Protein AF-A0A1Q4UMT8-F1 (afdb_monomer_lite)

Radius of gyration: 24.83 Å; chains: 1; bounding box: 38×60×50 Å

Foldseek 3Di:
DPPDPDDQDPVNCCVDPVSVVVCVVVVHDPVNVVVVVVVVVVVCVVPPPPPPDDDDDDDDDDPPDDPDPDDDDDDDD

pLDDT: mean 74.58, std 20.8, range [45.12, 98.44]

Structure (mmCIF, N/CA/C/O backbone):
data_AF-A0A1Q4UMT8-F1
#
_entry.id   AF-A0A1Q4UMT8-F1
#
loop_
_atom_site.group_PDB
_atom_site.id
_atom_site.type_symbol
_atom_site.label_atom_id
_atom_site.label_alt_id
_atom_site.label_comp_id
_atom_site.label_asym_id
_atom_site.label_entity_id
_atom_site.label_seq_id
_atom_site.pdbx_PDB_ins_code
_atom_site.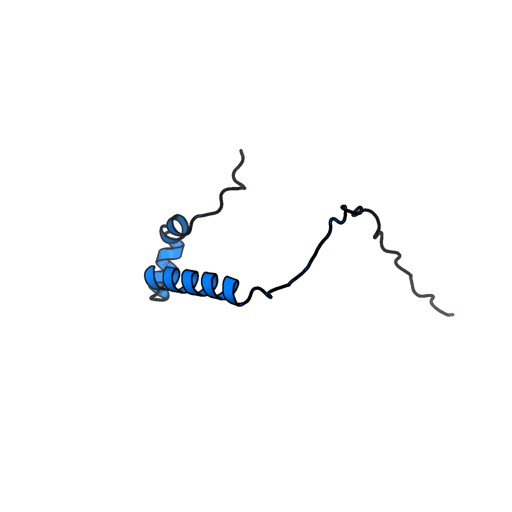Cartn_x
_atom_site.Cartn_y
_atom_site.Cartn_z
_atom_site.occupancy
_atom_site.B_iso_or_equiv
_atom_site.auth_seq_id
_atom_site.auth_comp_id
_atom_site.auth_asym_id
_atom_site.auth_atom_id
_atom_site.pdbx_PDB_model_num
ATOM 1 N N . MET A 1 1 ? 30.299 -10.279 -0.724 1.00 53.41 1 MET A N 1
ATOM 2 C CA . MET A 1 1 ? 29.144 -9.492 -1.203 1.00 53.41 1 MET A CA 1
ATOM 3 C C . MET A 1 1 ? 28.182 -9.315 -0.040 1.00 53.41 1 MET A C 1
ATOM 5 O O . MET A 1 1 ? 27.602 -10.305 0.383 1.00 53.41 1 MET A O 1
ATOM 9 N N . SER A 1 2 ? 28.101 -8.109 0.535 1.00 52.81 2 SER A N 1
ATOM 10 C CA . SER A 1 2 ? 27.146 -7.794 1.609 1.00 52.81 2 SER A CA 1
ATOM 11 C C . SER A 1 2 ? 25.834 -7.341 0.970 1.00 52.81 2 SER A C 1
ATOM 13 O O . SER A 1 2 ? 25.767 -6.246 0.425 1.00 52.81 2 SER A O 1
ATOM 15 N N . TYR A 1 3 ? 24.833 -8.220 0.967 1.00 59.72 3 TYR A N 1
ATOM 16 C CA . TYR A 1 3 ? 23.467 -7.951 0.493 1.00 59.72 3 TYR A CA 1
ATOM 17 C C . TYR A 1 3 ? 22.458 -7.965 1.656 1.00 59.72 3 TYR A C 1
ATOM 19 O O . TYR A 1 3 ? 21.286 -8.246 1.434 1.00 59.72 3 TYR A O 1
ATOM 27 N N . VAL A 1 4 ? 22.903 -7.770 2.905 1.00 62.78 4 VAL A N 1
ATOM 28 C CA . VAL A 1 4 ? 22.115 -8.221 4.072 1.00 62.78 4 VAL A CA 1
ATOM 29 C C . VAL A 1 4 ? 21.634 -7.094 4.997 1.00 62.78 4 VAL A C 1
ATOM 31 O O . VAL A 1 4 ? 20.679 -7.316 5.728 1.00 62.78 4 VAL A O 1
ATOM 34 N N . ASP A 1 5 ? 22.164 -5.869 4.896 1.00 67.62 5 ASP A N 1
ATOM 35 C CA . ASP A 1 5 ? 21.834 -4.795 5.859 1.00 67.62 5 ASP A CA 1
ATOM 36 C C . ASP A 1 5 ? 21.083 -3.592 5.258 1.00 67.62 5 ASP A C 1
ATOM 38 O O . ASP A 1 5 ? 21.012 -2.534 5.882 1.00 67.62 5 ASP A O 1
ATOM 42 N N . HIS A 1 6 ? 20.535 -3.703 4.043 1.00 76.06 6 HIS A N 1
ATOM 43 C CA . HIS A 1 6 ? 19.712 -2.622 3.498 1.00 76.06 6 HIS A CA 1
ATOM 44 C C . HIS A 1 6 ? 18.250 -2.815 3.900 1.00 76.06 6 HIS A C 1
ATOM 46 O O . HIS A 1 6 ? 17.562 -3.694 3.381 1.00 76.06 6 HIS A O 1
ATOM 52 N N . GLU A 1 7 ? 17.781 -1.994 4.836 1.00 85.69 7 GLU A N 1
ATOM 53 C CA . GLU A 1 7 ? 16.357 -1.900 5.138 1.00 85.69 7 GLU A CA 1
ATOM 54 C C . GLU A 1 7 ? 15.627 -1.283 3.940 1.00 85.69 7 GLU A C 1
ATOM 56 O O . GLU A 1 7 ? 15.943 -0.173 3.517 1.00 85.69 7 GLU A O 1
ATOM 61 N N . LEU A 1 8 ? 14.648 -2.015 3.400 1.00 88.81 8 LEU A N 1
ATOM 62 C CA . LEU A 1 8 ? 13.802 -1.548 2.306 1.00 88.81 8 LEU A CA 1
ATOM 63 C C . LEU A 1 8 ? 13.017 -0.310 2.750 1.00 88.81 8 LEU A C 1
ATOM 65 O O . LEU A 1 8 ? 12.240 -0.370 3.711 1.00 88.81 8 LEU A O 1
ATOM 69 N N . SER A 1 9 ? 13.178 0.802 2.036 1.00 93.12 9 SER A N 1
ATOM 70 C CA . SER A 1 9 ? 12.394 2.000 2.321 1.00 93.12 9 SER A CA 1
ATOM 71 C C . SER A 1 9 ? 10.928 1.818 1.916 1.00 93.12 9 SER A C 1
ATOM 73 O O . SER A 1 9 ? 10.575 1.023 1.043 1.00 93.12 9 SER A O 1
ATOM 75 N N . ILE A 1 10 ? 10.039 2.598 2.535 1.00 93.81 10 ILE A N 1
ATOM 76 C CA . ILE A 1 10 ? 8.607 2.566 2.205 1.00 93.81 10 ILE A CA 1
ATOM 77 C C . ILE A 1 10 ? 8.364 2.956 0.743 1.00 93.81 10 ILE A C 1
ATOM 79 O O . ILE A 1 10 ? 7.490 2.383 0.100 1.00 93.81 10 ILE A O 1
ATOM 83 N N . ASP A 1 11 ? 9.137 3.898 0.205 1.00 95.75 11 ASP A N 1
ATOM 84 C CA . ASP A 1 11 ? 8.970 4.356 -1.175 1.00 95.75 11 ASP A CA 1
ATOM 85 C C . ASP A 1 11 ? 9.396 3.274 -2.179 1.00 95.75 11 ASP A C 1
ATOM 87 O O . ASP A 1 11 ? 8.705 3.057 -3.174 1.00 95.75 11 ASP A O 1
ATOM 91 N N . GLU A 1 12 ? 10.466 2.530 -1.886 1.00 95.00 12 GLU A N 1
ATOM 92 C CA . GLU A 1 12 ? 10.880 1.371 -2.689 1.00 95.00 12 GLU A CA 1
ATOM 93 C C . GLU A 1 12 ? 9.854 0.237 -2.613 1.00 95.00 12 GLU A C 1
ATOM 95 O O . GLU A 1 12 ? 9.486 -0.329 -3.642 1.00 95.00 12 GLU A O 1
ATOM 100 N N . MET A 1 13 ? 9.317 -0.042 -1.421 1.00 95.12 13 MET A N 1
ATOM 101 C CA . MET A 1 13 ? 8.234 -1.013 -1.246 1.00 95.12 13 MET A CA 1
ATOM 102 C C . MET A 1 13 ? 6.989 -0.627 -2.062 1.00 95.12 13 MET A C 1
ATOM 104 O O . MET A 1 13 ? 6.371 -1.484 -2.686 1.00 95.12 13 MET A O 1
ATOM 108 N N . LEU A 1 14 ? 6.607 0.653 -2.084 1.00 96.38 14 LEU A N 1
ATOM 109 C CA . LEU A 1 14 ? 5.440 1.130 -2.840 1.00 96.38 14 LEU A CA 1
ATOM 110 C C . LEU A 1 14 ? 5.684 1.186 -4.356 1.00 96.38 14 LEU A C 1
ATOM 112 O O . LEU A 1 14 ? 4.726 1.201 -5.136 1.00 96.38 14 LEU A O 1
ATOM 116 N N . ALA A 1 15 ? 6.946 1.208 -4.784 1.00 96.44 15 ALA A N 1
ATOM 117 C CA . ALA A 1 15 ? 7.323 1.096 -6.186 1.00 96.44 15 ALA A CA 1
ATOM 118 C C . ALA A 1 15 ? 7.280 -0.356 -6.704 1.00 96.44 15 ALA A C 1
ATOM 120 O O . ALA A 1 15 ? 7.203 -0.549 -7.920 1.00 96.44 15 ALA A O 1
ATOM 121 N N . ASP A 1 16 ? 7.278 -1.358 -5.816 1.00 97.19 16 ASP A N 1
ATOM 122 C CA . ASP A 1 16 ? 7.271 -2.780 -6.174 1.00 97.19 16 ASP A CA 1
ATOM 123 C C . ASP A 1 16 ? 5.972 -3.187 -6.919 1.00 97.19 16 ASP A C 1
ATOM 125 O O . ASP A 1 16 ? 4.863 -2.987 -6.405 1.00 97.19 16 ASP A O 1
ATOM 129 N N . PRO A 1 17 ? 6.061 -3.795 -8.121 1.00 97.81 17 PRO A N 1
ATOM 130 C CA . PRO A 1 17 ? 4.894 -4.231 -8.892 1.00 97.81 17 PRO A CA 1
ATOM 131 C C . PRO A 1 17 ? 3.964 -5.213 -8.164 1.00 97.81 17 PRO A C 1
ATOM 133 O O . PRO A 1 17 ? 2.746 -5.163 -8.369 1.00 97.81 17 PRO A O 1
ATOM 136 N N . ILE A 1 18 ? 4.502 -6.094 -7.316 1.00 98.06 18 ILE A N 1
ATOM 137 C CA . ILE A 1 18 ? 3.721 -7.050 -6.519 1.00 98.06 18 ILE A CA 1
ATOM 138 C C . ILE A 1 18 ? 2.874 -6.278 -5.509 1.00 98.06 18 ILE A C 1
ATOM 140 O O . ILE A 1 18 ? 1.659 -6.476 -5.437 1.00 98.06 18 ILE A O 1
ATOM 144 N N . VAL A 1 19 ? 3.493 -5.340 -4.788 1.00 97.75 19 VAL A N 1
ATOM 145 C CA . VAL A 1 19 ? 2.805 -4.496 -3.801 1.00 97.75 19 VAL A CA 1
ATOM 146 C C . VAL A 1 19 ? 1.716 -3.667 -4.477 1.00 97.75 19 VAL A C 1
ATOM 148 O O . VAL A 1 19 ? 0.576 -3.658 -4.013 1.00 97.75 19 VAL A O 1
ATOM 151 N N . ARG A 1 20 ? 2.010 -3.042 -5.623 1.00 97.94 20 ARG A N 1
ATOM 152 C CA . ARG A 1 20 ? 1.017 -2.251 -6.372 1.00 97.94 20 ARG A CA 1
ATOM 153 C C . ARG A 1 20 ? -0.152 -3.094 -6.881 1.00 97.94 20 ARG A C 1
ATOM 155 O O . ARG A 1 20 ? -1.285 -2.616 -6.875 1.00 97.94 20 ARG A O 1
ATOM 162 N N . THR A 1 21 ? 0.103 -4.337 -7.286 1.00 98.44 21 THR A N 1
ATOM 163 C CA . THR A 1 21 ? -0.951 -5.270 -7.715 1.00 98.44 21 THR A CA 1
ATOM 164 C C . THR A 1 21 ? -1.883 -5.619 -6.554 1.00 98.44 21 THR A C 1
ATOM 166 O O . THR A 1 21 ? -3.103 -5.556 -6.711 1.00 98.44 21 THR A O 1
ATOM 169 N N . LEU A 1 22 ? -1.330 -5.917 -5.374 1.00 98.31 22 LEU A N 1
ATOM 170 C CA . LEU A 1 22 ? -2.117 -6.195 -4.167 1.00 98.31 22 LEU A CA 1
ATOM 171 C C . LEU A 1 22 ? -2.924 -4.971 -3.720 1.00 98.31 22 LEU A C 1
ATOM 173 O O . LEU A 1 22 ? -4.124 -5.075 -3.479 1.00 98.31 22 LEU A O 1
ATOM 177 N N . MET A 1 23 ? -2.301 -3.790 -3.706 1.00 98.12 23 MET A N 1
ATOM 178 C CA . MET A 1 23 ? -2.987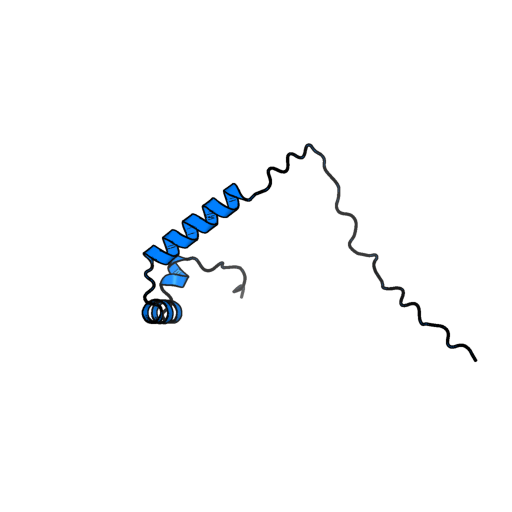 -2.528 -3.414 1.00 98.12 23 MET A CA 1
ATOM 179 C C . MET A 1 23 ? -4.186 -2.296 -4.342 1.00 98.12 23 MET A C 1
ATOM 181 O O . MET A 1 23 ? -5.257 -1.905 -3.880 1.00 98.12 23 MET A O 1
ATOM 185 N N . ALA A 1 24 ? -4.026 -2.554 -5.644 1.00 97.88 24 ALA A N 1
ATOM 186 C CA . ALA A 1 24 ? -5.107 -2.411 -6.614 1.00 97.88 24 ALA A CA 1
ATOM 187 C C . ALA A 1 24 ? -6.246 -3.414 -6.368 1.00 97.88 24 ALA A C 1
ATOM 189 O O . ALA A 1 24 ? -7.415 -3.028 -6.439 1.00 97.88 24 ALA A O 1
ATOM 190 N N . TYR A 1 25 ? -5.916 -4.669 -6.046 1.00 98.44 25 TYR A N 1
ATOM 191 C CA . TYR A 1 25 ? -6.895 -5.710 -5.722 1.00 98.44 25 TYR A CA 1
ATOM 192 C C . TYR A 1 25 ? -7.733 -5.339 -4.489 1.00 98.44 25 TYR A C 1
ATOM 194 O O . TYR A 1 25 ? -8.964 -5.383 -4.539 1.00 98.44 25 TYR A O 1
ATOM 202 N N . ASP A 1 26 ? -7.074 -4.859 -3.432 1.00 98.12 26 ASP A N 1
ATOM 203 C CA . ASP A 1 26 ? -7.718 -4.469 -2.172 1.00 98.12 26 ASP A CA 1
ATOM 204 C C . ASP A 1 26 ? -8.324 -3.053 -2.199 1.00 98.12 26 ASP A C 1
ATOM 206 O O . ASP A 1 26 ? -8.925 -2.608 -1.220 1.00 98.12 26 ASP A O 1
ATOM 210 N N . ARG A 1 27 ? -8.190 -2.326 -3.320 1.00 98.19 27 ARG A N 1
ATOM 211 C CA . ARG A 1 27 ? -8.603 -0.916 -3.477 1.00 98.19 27 ARG A CA 1
ATOM 212 C C . ARG A 1 27 ? -7.972 0.018 -2.436 1.00 98.19 27 ARG A C 1
ATOM 214 O O . ARG A 1 27 ? -8.597 0.982 -1.993 1.00 98.19 27 ARG A O 1
ATOM 221 N N . ILE A 1 28 ? -6.727 -0.258 -2.064 1.00 97.94 28 ILE A N 1
ATOM 222 C CA . ILE A 1 28 ? -5.939 0.529 -1.116 1.00 97.94 28 ILE A CA 1
ATOM 223 C C . ILE A 1 28 ? -5.077 1.523 -1.887 1.00 97.94 28 ILE A C 1
ATOM 225 O O . ILE A 1 28 ? -4.364 1.162 -2.824 1.00 97.94 28 ILE A O 1
ATOM 229 N N . THR A 1 29 ? -5.098 2.788 -1.474 1.00 97.94 29 THR A N 1
ATOM 230 C CA . THR A 1 29 ? -4.221 3.809 -2.054 1.00 97.94 29 THR A CA 1
ATOM 231 C C . THR A 1 29 ? -2.946 3.982 -1.234 1.00 97.94 29 THR A C 1
ATOM 233 O O . THR A 1 29 ? -2.894 3.700 -0.037 1.00 97.94 29 THR A O 1
ATOM 236 N N . GLU A 1 30 ? -1.905 4.536 -1.855 1.00 96.69 30 GLU A N 1
ATOM 237 C CA . GLU A 1 30 ? -0.673 4.918 -1.155 1.00 96.69 30 GLU A CA 1
ATOM 238 C C . GLU A 1 30 ? -0.949 5.854 0.037 1.00 96.69 30 GLU A C 1
ATOM 240 O O . GLU A 1 30 ? -0.335 5.740 1.101 1.00 96.69 30 GLU A O 1
ATOM 245 N N . LYS A 1 31 ? -1.928 6.754 -0.110 1.00 97.50 31 LYS A N 1
ATOM 246 C CA . LYS A 1 31 ? -2.353 7.665 0.954 1.00 97.50 31 LYS A CA 1
ATOM 247 C C . LYS A 1 31 ? -2.878 6.906 2.174 1.00 97.50 31 LYS A C 1
ATOM 249 O O . LYS A 1 31 ? -2.596 7.317 3.301 1.00 97.50 31 LYS A O 1
ATOM 254 N N . ASP A 1 32 ? -3.615 5.817 1.970 1.00 97.12 32 ASP A N 1
ATOM 255 C CA . ASP A 1 32 ? -4.161 4.997 3.058 1.00 97.12 32 ASP A CA 1
ATOM 256 C C . ASP A 1 32 ? -3.046 4.302 3.843 1.00 97.12 32 ASP A C 1
ATOM 258 O O . ASP A 1 32 ? -3.068 4.291 5.080 1.00 97.12 32 ASP A O 1
ATOM 262 N N . ILE A 1 33 ? -2.027 3.809 3.135 1.00 96.06 33 ILE A N 1
ATOM 263 C CA . ILE A 1 33 ? -0.833 3.205 3.736 1.00 96.06 33 ILE A CA 1
ATOM 264 C C . ILE A 1 33 ? -0.087 4.244 4.574 1.00 96.06 33 ILE A C 1
ATOM 266 O O . ILE A 1 33 ? 0.106 4.038 5.774 1.00 96.06 33 ILE A O 1
ATOM 270 N N . ARG A 1 34 ? 0.260 5.403 3.996 1.00 96.69 34 ARG A N 1
ATOM 271 C CA . ARG A 1 34 ? 0.985 6.469 4.715 1.00 96.69 34 ARG A CA 1
ATOM 272 C C . ARG A 1 34 ? 0.211 6.976 5.933 1.00 96.69 34 ARG A C 1
ATOM 274 O O . ARG A 1 34 ? 0.788 7.171 7.001 1.00 96.69 34 ARG A O 1
ATOM 281 N N . LYS A 1 35 ? -1.110 7.129 5.810 1.00 96.88 35 LYS A N 1
ATOM 282 C CA . LYS A 1 35 ? -1.994 7.506 6.924 1.00 96.88 35 LYS A CA 1
ATOM 283 C C . LYS A 1 35 ? -1.978 6.466 8.045 1.00 96.88 35 LYS A C 1
ATOM 285 O O . LYS A 1 35 ? -1.983 6.832 9.220 1.00 96.88 35 LYS A O 1
ATOM 290 N N . THR A 1 36 ? -1.978 5.184 7.699 1.00 95.88 36 THR A N 1
ATOM 291 C CA . THR A 1 36 ? -1.944 4.088 8.675 1.00 95.88 36 THR A CA 1
ATOM 292 C C . THR A 1 36 ? -0.589 4.012 9.369 1.00 95.88 36 THR A C 1
ATOM 294 O O . THR A 1 36 ? -0.547 3.932 10.594 1.00 95.88 36 THR A O 1
ATOM 297 N N . LEU A 1 37 ? 0.509 4.146 8.622 1.00 94.56 37 LEU A N 1
ATOM 298 C CA . LEU A 1 37 ? 1.860 4.223 9.182 1.00 94.56 37 LEU A CA 1
ATOM 299 C C . LEU A 1 37 ? 1.999 5.381 10.176 1.00 94.56 37 LEU A C 1
ATOM 301 O O . LEU A 1 37 ? 2.477 5.169 11.289 1.00 94.56 37 LEU A O 1
ATOM 305 N N . ALA A 1 38 ? 1.504 6.571 9.826 1.00 93.62 38 ALA A N 1
ATOM 306 C CA . ALA A 1 38 ? 1.499 7.719 10.731 1.00 93.62 38 ALA A CA 1
ATOM 307 C C . ALA A 1 38 ? 0.720 7.427 12.026 1.00 93.62 38 ALA A C 1
ATOM 309 O O . ALA A 1 38 ? 1.211 7.694 13.120 1.00 93.62 38 ALA A O 1
ATOM 310 N N . ARG A 1 39 ? -0.464 6.805 11.926 1.00 94.00 39 ARG A N 1
ATOM 311 C CA . ARG A 1 39 ? -1.257 6.399 13.102 1.00 94.00 39 ARG A CA 1
ATOM 312 C C . ARG A 1 39 ? -0.524 5.389 13.981 1.00 94.00 39 ARG A C 1
ATOM 314 O O . ARG A 1 39 ? -0.568 5.516 15.200 1.00 94.00 39 ARG A O 1
ATOM 321 N N . VAL A 1 40 ? 0.137 4.399 13.382 1.00 91.62 40 VAL A N 1
ATOM 322 C CA . VAL A 1 40 ? 0.910 3.386 14.116 1.00 91.62 40 VAL A CA 1
ATOM 323 C C . VAL A 1 40 ? 2.109 4.021 14.817 1.00 91.62 40 VAL A C 1
ATOM 325 O O . VAL A 1 40 ? 2.359 3.706 15.980 1.00 91.62 40 VAL A O 1
ATOM 328 N N . ALA A 1 41 ? 2.814 4.941 14.155 1.00 89.12 41 ALA A N 1
ATOM 329 C CA . ALA A 1 41 ? 3.911 5.690 14.762 1.00 89.12 41 ALA A CA 1
ATOM 330 C C . ALA A 1 41 ? 3.432 6.487 15.989 1.00 89.12 41 ALA A C 1
ATOM 332 O O . ALA A 1 41 ? 3.961 6.298 17.084 1.00 89.12 41 ALA A O 1
ATOM 333 N N . SER A 1 42 ? 2.348 7.261 15.856 1.00 87.12 42 SER A N 1
ATOM 334 C CA . SER A 1 42 ? 1.765 8.008 16.983 1.00 87.12 42 SER A CA 1
ATOM 335 C C . SER A 1 42 ? 1.240 7.097 18.103 1.00 87.12 42 SER A C 1
ATOM 337 O O . SER A 1 42 ? 1.350 7.419 19.288 1.00 87.12 42 SER A O 1
ATOM 339 N N . ALA A 1 43 ? 0.681 5.931 17.764 1.00 85.50 43 ALA A N 1
ATOM 340 C CA . ALA A 1 43 ? 0.208 4.966 18.755 1.00 85.50 43 ALA A CA 1
ATOM 341 C C . ALA A 1 43 ? 1.361 4.342 19.559 1.00 85.50 43 ALA A C 1
ATOM 343 O O . ALA A 1 43 ? 1.208 4.128 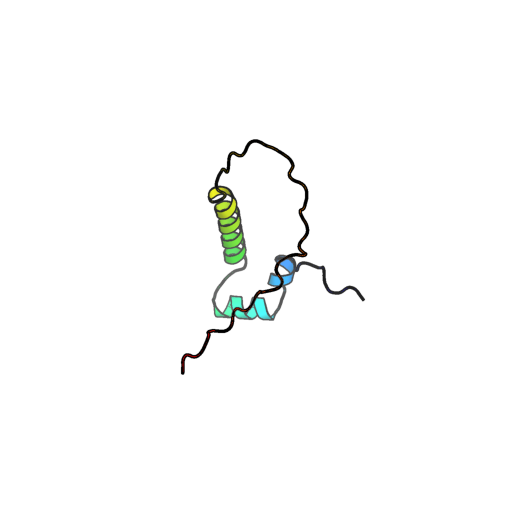20.764 1.00 85.50 43 ALA A O 1
ATOM 344 N N . ARG A 1 44 ? 2.516 4.087 18.927 1.00 79.12 44 ARG A N 1
ATOM 345 C CA . ARG A 1 44 ? 3.733 3.615 19.612 1.00 79.12 44 ARG A CA 1
ATOM 346 C C . ARG A 1 44 ? 4.252 4.639 20.618 1.00 79.12 44 ARG A C 1
ATOM 348 O O . ARG A 1 44 ? 4.602 4.257 21.729 1.00 79.12 44 ARG A O 1
ATOM 355 N N . GLU A 1 45 ? 4.238 5.920 20.264 1.00 73.69 45 GLU A N 1
ATOM 356 C CA . GLU A 1 45 ? 4.626 7.007 21.175 1.00 73.69 45 GLU A CA 1
ATOM 357 C C . GLU A 1 45 ? 3.675 7.122 22.373 1.00 73.69 45 GLU A C 1
ATOM 359 O O . GLU A 1 45 ? 4.105 7.346 23.503 1.00 73.69 45 GLU A O 1
ATOM 364 N N . THR A 1 46 ? 2.378 6.910 22.142 1.00 64.69 46 THR A N 1
ATOM 365 C CA . THR A 1 46 ? 1.346 7.023 23.185 1.00 64.69 46 THR A CA 1
ATOM 366 C C . THR A 1 46 ? 1.294 5.790 24.098 1.00 64.69 46 THR A C 1
ATOM 368 O O . THR A 1 46 ? 0.961 5.909 25.276 1.00 64.69 46 THR A O 1
ATOM 3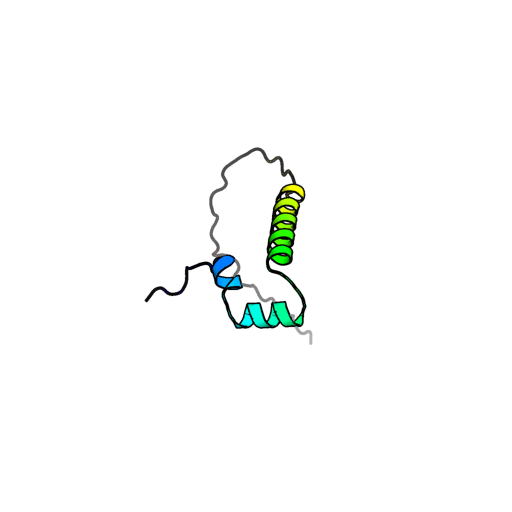71 N N . SER A 1 47 ? 1.638 4.609 23.573 1.00 59.12 47 SER A N 1
ATOM 372 C CA . SER A 1 47 ? 1.580 3.324 24.293 1.00 59.12 47 SER A CA 1
ATOM 373 C C . SER A 1 47 ? 2.914 2.905 24.909 1.00 59.12 47 SER A C 1
ATOM 375 O O . SER A 1 47 ? 2.976 1.864 25.563 1.00 59.12 47 SER A O 1
ATOM 377 N N . ALA A 1 48 ? 3.984 3.683 24.722 1.00 55.91 48 ALA A N 1
ATOM 378 C CA . ALA A 1 48 ? 5.202 3.493 25.490 1.00 55.91 48 ALA A CA 1
ATOM 379 C C . ALA A 1 48 ? 4.849 3.691 26.976 1.00 55.91 48 ALA A C 1
ATOM 381 O O . ALA A 1 48 ? 4.450 4.798 27.360 1.00 55.91 48 ALA A O 1
ATOM 382 N N . PRO A 1 49 ? 4.957 2.659 27.839 1.00 51.19 49 PRO A N 1
ATOM 383 C CA . PRO A 1 49 ? 4.807 2.893 29.259 1.00 51.19 49 PRO A CA 1
ATOM 384 C C . PRO A 1 49 ? 5.880 3.912 29.623 1.00 51.19 49 PRO A C 1
ATOM 386 O O . PRO A 1 49 ? 7.063 3.705 29.342 1.00 51.19 49 PRO A O 1
ATOM 389 N N . ARG A 1 50 ? 5.469 5.027 30.234 1.00 52.41 50 ARG A N 1
ATOM 390 C CA . ARG A 1 50 ? 6.383 5.926 30.937 1.00 52.41 50 ARG A CA 1
ATOM 391 C C . ARG A 1 50 ? 6.966 5.137 32.104 1.00 52.41 50 ARG A C 1
ATOM 393 O O . ARG A 1 50 ? 6.549 5.296 33.248 1.00 52.41 50 ARG A O 1
ATOM 400 N N . LEU A 1 51 ? 7.906 4.242 31.822 1.00 54.22 51 LEU A N 1
ATOM 401 C CA . LEU A 1 51 ? 8.786 3.691 32.827 1.00 54.22 51 LEU A CA 1
ATOM 402 C C . LEU A 1 51 ? 9.710 4.834 33.220 1.00 54.22 51 LEU A C 1
ATOM 404 O O . LEU A 1 51 ? 10.811 4.997 32.704 1.00 54.22 51 LEU A O 1
ATOM 408 N N . ALA A 1 52 ? 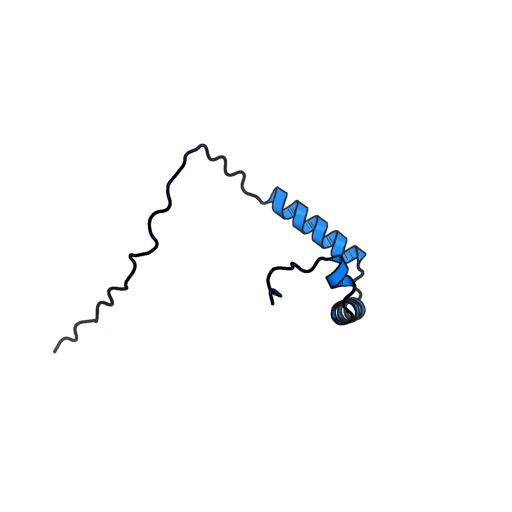9.224 5.642 34.158 1.00 54.12 52 ALA A N 1
ATOM 409 C CA . ALA A 1 52 ? 10.096 6.272 35.119 1.00 54.12 52 ALA A CA 1
ATOM 410 C C . ALA A 1 52 ? 11.000 5.171 35.687 1.00 54.12 52 ALA A C 1
ATOM 412 O O . ALA A 1 52 ? 10.544 4.288 36.417 1.00 54.12 52 ALA A O 1
ATOM 413 N N . ARG A 1 53 ? 12.281 5.184 35.324 1.00 48.97 53 ARG A N 1
ATOM 414 C CA . ARG A 1 53 ? 13.285 4.430 36.065 1.00 48.97 53 ARG A CA 1
ATOM 415 C C . ARG A 1 53 ? 14.595 5.201 36.095 1.00 48.97 53 ARG A C 1
ATOM 417 O O . ARG A 1 53 ? 15.416 5.137 35.189 1.00 48.97 53 ARG A O 1
ATOM 424 N N . HIS A 1 54 ? 14.744 5.935 37.194 1.00 45.72 54 HIS A N 1
ATOM 425 C CA . HIS A 1 54 ? 16.022 6.163 37.859 1.00 45.72 54 HIS A CA 1
ATOM 426 C C . HIS A 1 54 ? 16.948 4.929 37.725 1.00 45.72 54 HIS A C 1
ATOM 428 O O . HIS A 1 54 ? 16.521 3.845 38.104 1.00 45.72 54 HIS A O 1
ATOM 434 N N . HIS A 1 55 ? 18.156 5.144 37.172 1.00 45.12 55 HIS A N 1
ATOM 435 C CA . HIS A 1 55 ? 19.508 4.576 37.439 1.00 45.12 55 HIS A CA 1
ATOM 436 C C . HIS A 1 55 ? 19.700 3.185 38.116 1.00 45.12 55 HIS A C 1
ATOM 438 O O . HIS A 1 55 ? 18.847 2.774 38.892 1.00 45.12 55 HIS A O 1
ATOM 444 N N . PRO A 1 56 ? 20.884 2.512 38.025 1.00 54.47 56 PRO A N 1
ATOM 445 C CA . PRO A 1 56 ? 22.119 2.770 37.257 1.00 54.47 56 PRO A CA 1
ATOM 446 C C . PRO A 1 56 ? 22.652 1.530 36.474 1.00 54.47 56 PRO A C 1
ATOM 448 O O . PRO A 1 56 ? 22.054 0.460 36.462 1.00 54.47 56 PRO A O 1
ATOM 451 N N . LYS A 1 57 ? 23.815 1.697 35.819 1.00 55.97 57 LYS A N 1
ATOM 452 C CA . LYS A 1 57 ? 24.646 0.678 35.142 1.00 55.97 57 LYS A CA 1
ATOM 453 C C . LYS A 1 57 ? 24.627 -0.708 35.819 1.00 55.97 57 LYS A C 1
ATOM 455 O O . LYS A 1 57 ? 25.110 -0.843 36.941 1.00 55.97 57 LYS A O 1
ATOM 460 N N . GLN A 1 58 ? 24.229 -1.748 35.085 1.00 56.50 58 GLN A N 1
ATOM 461 C CA . GLN A 1 58 ? 24.606 -3.135 35.382 1.00 56.50 58 GLN A CA 1
ATOM 462 C C . GLN A 1 58 ? 25.329 -3.738 34.174 1.00 56.50 58 GLN A C 1
ATOM 464 O O . GLN A 1 58 ? 24.874 -3.638 33.038 1.00 56.50 58 GLN A O 1
ATOM 469 N N . SER A 1 59 ? 26.511 -4.286 34.449 1.00 59.12 59 SER A N 1
ATOM 470 C CA . SER A 1 59 ? 27.429 -4.930 33.511 1.00 59.12 59 SER A CA 1
ATOM 471 C C . SER A 1 59 ? 26.855 -6.235 32.939 1.00 59.12 59 SER A C 1
ATOM 473 O O . SER A 1 59 ? 26.047 -6.892 33.601 1.00 59.12 59 SER A O 1
ATOM 475 N N . PRO A 1 60 ? 27.276 -6.655 31.731 1.00 52.91 60 PRO A N 1
ATOM 476 C CA . PRO A 1 60 ? 26.775 -7.882 31.127 1.00 52.91 60 PRO A CA 1
ATOM 477 C C . PRO A 1 60 ? 27.364 -9.103 31.848 1.00 52.91 60 PRO A C 1
ATOM 479 O O . PRO A 1 60 ? 28.571 -9.338 31.821 1.00 52.91 60 PRO A O 1
ATOM 482 N N . LYS A 1 61 ? 26.502 -9.888 32.504 1.00 57.50 61 LYS A N 1
ATOM 483 C CA . LYS A 1 61 ? 26.844 -11.199 33.070 1.00 57.50 61 LYS A CA 1
ATOM 484 C C . LYS A 1 61 ? 26.564 -12.290 32.029 1.00 57.50 61 LYS A C 1
ATOM 486 O O . LYS A 1 61 ? 25.417 -12.593 31.732 1.00 57.50 61 LYS A O 1
ATOM 491 N N . ASN A 1 62 ? 27.660 -12.813 31.485 1.00 52.88 62 ASN A N 1
ATOM 492 C CA . ASN A 1 62 ? 27.912 -14.120 30.868 1.00 52.88 62 ASN A CA 1
ATOM 493 C C . ASN A 1 62 ? 26.707 -15.049 30.604 1.00 52.88 62 ASN A C 1
ATOM 495 O O . ASN A 1 62 ? 26.147 -15.646 31.517 1.00 52.88 62 ASN A O 1
ATOM 499 N N . TRP A 1 63 ? 26.451 -15.286 29.314 1.00 51.31 63 TRP A N 1
ATOM 500 C CA . TRP A 1 63 ? 25.508 -16.251 28.717 1.00 51.31 63 TRP A CA 1
ATOM 501 C C . TRP A 1 63 ? 25.889 -17.740 28.915 1.00 51.31 63 TRP A C 1
ATOM 503 O O . TRP A 1 63 ? 25.244 -18.641 28.390 1.00 51.31 63 TRP A O 1
ATOM 513 N N . ALA A 1 64 ? 26.946 -18.047 29.663 1.00 58.50 64 ALA A N 1
ATOM 514 C CA . ALA A 1 64 ? 27.535 -19.384 29.702 1.00 58.50 64 ALA A CA 1
ATOM 515 C C . ALA A 1 64 ? 27.189 -20.146 30.989 1.00 58.50 64 ALA A C 1
ATOM 517 O O . ALA A 1 64 ? 28.102 -20.498 31.727 1.00 58.50 64 ALA A O 1
ATOM 518 N N . GLN A 1 65 ? 25.905 -20.374 31.303 1.00 53.28 65 GLN A N 1
ATOM 519 C CA . GLN A 1 65 ? 25.540 -21.293 32.399 1.00 53.28 65 GLN A CA 1
ATOM 520 C C . GLN A 1 65 ? 24.054 -21.696 32.440 1.00 53.28 65 GLN A C 1
ATOM 522 O O . GLN A 1 65 ? 23.387 -21.540 33.454 1.00 53.28 65 GLN A O 1
ATOM 527 N N . GLN A 1 66 ? 23.517 -22.262 31.358 1.00 47.16 66 GLN A N 1
ATOM 528 C CA . GLN A 1 66 ? 22.325 -23.122 31.456 1.00 47.16 66 GLN A CA 1
ATOM 529 C C . GLN A 1 66 ? 22.498 -24.364 30.575 1.00 47.16 66 GLN A C 1
ATOM 531 O O . GLN A 1 66 ? 21.759 -24.605 29.626 1.00 47.16 66 GLN A O 1
ATOM 536 N N . SER A 1 67 ? 23.516 -25.170 30.887 1.00 52.19 67 SER A N 1
ATOM 537 C CA . SER A 1 67 ? 23.520 -26.584 30.516 1.00 52.19 67 SER A CA 1
ATOM 538 C C . SER A 1 67 ? 22.472 -27.300 31.372 1.00 52.19 67 SER A C 1
ATOM 540 O O . SER A 1 67 ? 22.556 -27.328 32.599 1.00 52.19 67 SER A O 1
ATOM 542 N N . VAL A 1 68 ? 21.458 -27.818 30.693 1.00 49.97 68 VAL A N 1
ATOM 543 C CA . VAL A 1 68 ? 20.274 -28.489 31.224 1.00 49.97 68 VAL A CA 1
ATOM 544 C C . VAL A 1 68 ? 20.672 -29.721 32.049 1.00 49.97 68 VAL A C 1
ATOM 546 O O . VAL A 1 68 ? 21.202 -30.687 31.507 1.00 49.97 68 VAL A O 1
ATOM 549 N N . HIS A 1 69 ? 20.381 -29.718 33.352 1.00 47.81 69 HIS A N 1
ATOM 550 C CA . HIS A 1 69 ? 20.321 -30.948 34.143 1.00 47.81 69 HIS A CA 1
ATOM 551 C C . HIS A 1 69 ? 18.985 -31.638 33.849 1.00 47.81 69 HIS A C 1
ATOM 553 O O . HIS A 1 69 ? 17.943 -31.262 34.383 1.00 47.81 69 HIS A O 1
ATOM 559 N N . ILE A 1 70 ? 19.007 -32.627 32.958 1.00 53.25 70 ILE A N 1
ATOM 560 C CA . ILE A 1 70 ? 17.869 -33.516 32.714 1.00 53.25 70 I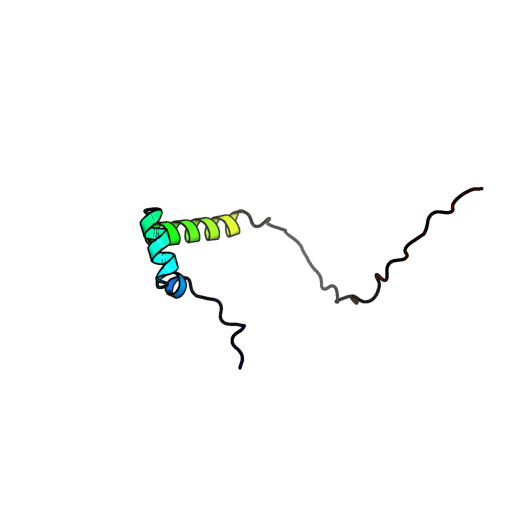LE A CA 1
ATOM 561 C C . ILE A 1 70 ? 17.871 -34.559 33.838 1.00 53.25 70 ILE A C 1
ATOM 563 O O . ILE A 1 70 ? 18.661 -35.499 33.816 1.00 53.25 70 ILE A O 1
ATOM 567 N N . ASN A 1 71 ? 17.006 -34.389 34.838 1.00 48.72 71 ASN A N 1
ATOM 568 C CA . ASN A 1 71 ? 16.738 -35.434 35.825 1.00 48.72 71 ASN A CA 1
ATOM 569 C C . ASN A 1 71 ? 15.817 -36.491 35.195 1.00 48.72 71 ASN A C 1
ATOM 571 O O . ASN A 1 71 ? 14.673 -36.196 34.855 1.00 48.72 71 ASN A O 1
ATOM 575 N N . ALA A 1 72 ? 16.313 -37.721 35.044 1.00 52.72 72 ALA A N 1
ATOM 576 C CA . ALA A 1 72 ? 15.518 -38.879 34.635 1.00 52.72 72 ALA A CA 1
ATOM 577 C C . ALA A 1 72 ? 14.685 -39.424 35.821 1.00 52.72 72 ALA A C 1
ATOM 579 O O . ALA A 1 72 ? 15.195 -39.472 36.945 1.00 52.72 72 ALA A O 1
ATOM 580 N N . PRO A 1 73 ? 13.426 -39.854 35.612 1.00 55.59 73 PRO A N 1
ATOM 581 C CA . PRO A 1 73 ? 12.606 -40.435 36.669 1.00 55.59 73 PRO A CA 1
ATOM 582 C C . PRO A 1 73 ? 13.032 -41.877 36.982 1.00 55.59 73 PRO A C 1
ATOM 584 O O . PRO A 1 73 ? 13.251 -42.698 36.094 1.00 55.59 73 PRO A O 1
ATOM 587 N N . LYS A 1 74 ? 13.132 -42.173 38.279 1.00 52.88 74 LYS A N 1
ATOM 588 C CA . LYS A 1 74 ? 13.455 -43.480 38.855 1.00 52.88 74 LYS A CA 1
ATOM 589 C C . LYS A 1 74 ? 12.250 -44.417 38.712 1.00 52.88 74 LYS A C 1
ATOM 591 O O . LYS A 1 74 ? 11.246 -44.227 39.393 1.00 52.88 74 LYS A O 1
ATOM 596 N N . THR A 1 75 ? 12.346 -45.419 37.843 1.00 53.28 75 THR A N 1
ATOM 597 C CA . THR A 1 75 ? 11.374 -46.516 37.756 1.00 53.28 75 THR A CA 1
ATOM 598 C C . THR A 1 75 ? 11.509 -47.393 39.001 1.00 53.28 75 THR A C 1
ATOM 600 O O . THR A 1 75 ? 12.591 -47.902 39.290 1.00 53.28 75 THR A O 1
ATOM 603 N N . ALA A 1 76 ? 10.425 -47.516 39.764 1.00 46.41 76 ALA A N 1
ATOM 604 C CA . ALA A 1 76 ? 10.300 -48.461 40.865 1.00 46.41 76 ALA A CA 1
ATOM 605 C C . ALA A 1 76 ? 10.028 -49.869 40.311 1.00 46.41 76 ALA A C 1
ATOM 607 O O . ALA A 1 76 ? 9.216 -50.018 39.396 1.00 46.41 76 ALA A O 1
ATOM 608 N N . ALA A 1 77 ? 10.698 -50.867 40.881 1.00 48.78 77 ALA A N 1
ATOM 609 C CA . ALA A 1 77 ? 10.367 -52.285 40.803 1.00 48.78 77 ALA A CA 1
ATOM 610 C C . ALA A 1 77 ? 10.543 -52.873 42.205 1.00 48.78 77 ALA A C 1
ATOM 612 O O . ALA A 1 77 ? 11.503 -52.437 42.887 1.00 48.78 77 ALA A O 1
#

Sequence (77 aa):
MSYVDHELSIDEMLADPIVRTLMAYDRITEKDIRKTLARVASARETSAPRLARHHPKQSPKNWAQQSVHINAPKTAA

Secondary structure (DSSP, 8-state):
---S--PPPHHHHHH-HHHHHHHHHTT--HHHHHHHHHHHHHHHHHHS--------------S--------------